Protein AF-A0A8T3YLD2-F1 (afdb_monomer_lite)

Foldseek 3Di:
DVQCVVVVHDVVNLVCQQPVFDADPDDPDDPQKGKGWDDDDPKIKIWIWGWDADPVVRHIDIDTDDIDID

Organism: NCBI:txid3101447

Secondary structure (DSSP, 8-state):
-HHHHHHT--HHHHHHHHHH-EE-S-----TTEEEEEEEETTEEEEEEEEEEEETTTTEEEEEEEEEEE-

Radius of gyration: 12.55 Å; chains: 1; bounding box: 29×25×32 Å

Sequence (70 aa):
MNEMMRCGLALEDVSEVLEAGFDCSRSARKEGTLERCVKRGKKTLKVVVVKSVNYTLSTDCWILTHVGVF

pLDDT: mean 88.84, std 8.8, range [55.47, 94.75]

Structure (mmCIF, N/CA/C/O backbone):
data_AF-A0A8T3YLD2-F1
#
_entry.id   AF-A0A8T3YLD2-F1
#
loop_
_atom_site.group_PDB
_atom_site.id
_atom_site.type_symbol
_atom_site.label_atom_id
_atom_site.label_alt_id
_atom_site.label_comp_id
_atom_site.label_asym_id
_atom_site.label_entity_id
_atom_site.label_seq_id
_atom_site.pdbx_PDB_ins_code
_atom_site.Cartn_x
_atom_site.Cartn_y
_atom_site.Cartn_z
_atom_site.occupancy
_atom_site.B_iso_or_equiv
_atom_site.auth_seq_id
_atom_site.auth_comp_id
_atom_site.auth_asym_id
_atom_site.auth_atom_id
_atom_site.pdbx_PDB_model_num
ATOM 1 N N . MET A 1 1 ? 3.975 -8.776 1.664 1.00 61.16 1 MET A N 1
ATOM 2 C CA . MET A 1 1 ? 3.160 -10.008 1.523 1.00 61.16 1 MET A CA 1
ATOM 3 C C . MET A 1 1 ? 2.786 -10.620 2.878 1.00 61.16 1 MET A C 1
ATOM 5 O O . MET A 1 1 ? 1.602 -10.768 3.137 1.00 61.16 1 MET A O 1
ATOM 9 N N . ASN A 1 2 ? 3.739 -10.878 3.787 1.00 79.44 2 ASN A N 1
ATOM 10 C CA . ASN A 1 2 ? 3.428 -11.399 5.135 1.00 79.44 2 ASN A CA 1
ATOM 11 C C . ASN A 1 2 ? 2.467 -10.521 5.953 1.00 79.44 2 ASN A C 1
ATOM 13 O O . ASN A 1 2 ? 1.645 -11.043 6.697 1.00 79.44 2 ASN A O 1
ATOM 17 N N . GLU A 1 3 ? 2.547 -9.198 5.816 1.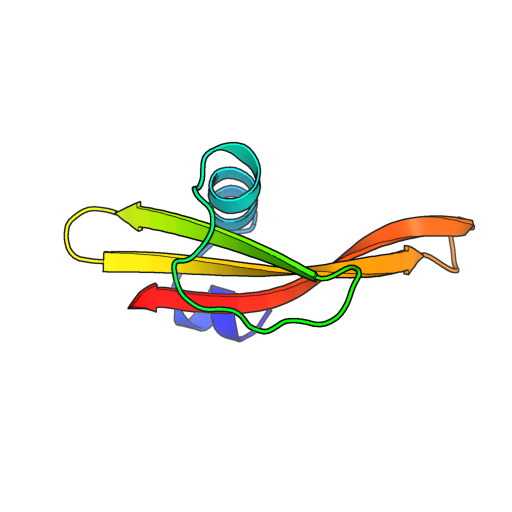00 87.94 3 GLU A N 1
ATOM 18 C CA . GLU A 1 3 ? 1.655 -8.276 6.529 1.00 87.94 3 GLU A CA 1
ATOM 19 C C . GLU A 1 3 ? 0.200 -8.367 6.055 1.00 87.94 3 GLU A C 1
ATOM 21 O O . GLU A 1 3 ? -0.698 -8.426 6.884 1.00 87.94 3 GLU A O 1
ATOM 26 N N . MET A 1 4 ? -0.036 -8.479 4.742 1.00 89.75 4 MET A N 1
ATOM 27 C CA . MET A 1 4 ? -1.385 -8.672 4.195 1.00 89.75 4 MET A CA 1
ATOM 28 C C . MET A 1 4 ? -2.033 -9.937 4.753 1.00 89.75 4 MET A C 1
ATOM 30 O O . MET A 1 4 ? -3.151 -9.880 5.252 1.00 89.75 4 MET A O 1
ATOM 34 N N . MET A 1 5 ? -1.296 -11.055 4.757 1.00 87.50 5 MET A N 1
ATOM 35 C CA . MET A 1 5 ? -1.789 -12.318 5.315 1.00 87.50 5 MET A CA 1
ATOM 36 C C . MET A 1 5 ? -2.101 -12.198 6.810 1.00 87.50 5 MET A C 1
ATOM 38 O O . MET A 1 5 ? -3.146 -12.658 7.257 1.00 87.50 5 MET A O 1
ATOM 42 N N . ARG A 1 6 ? -1.236 -11.529 7.588 1.00 90.06 6 ARG A N 1
ATOM 43 C CA . ARG A 1 6 ? -1.472 -11.276 9.022 1.00 90.06 6 ARG A CA 1
ATOM 44 C C . ARG A 1 6 ? -2.706 -10.412 9.273 1.00 90.06 6 ARG A C 1
ATOM 46 O O . ARG A 1 6 ? -3.382 -10.600 10.278 1.00 90.06 6 ARG A O 1
ATOM 53 N N . CYS A 1 7 ? -2.989 -9.474 8.378 1.00 86.69 7 CYS A N 1
ATOM 54 C CA . CYS A 1 7 ? -4.166 -8.619 8.449 1.00 86.69 7 CYS A CA 1
ATOM 55 C C . CYS A 1 7 ? -5.421 -9.254 7.824 1.00 86.69 7 CYS A C 1
ATOM 57 O O . CYS A 1 7 ? -6.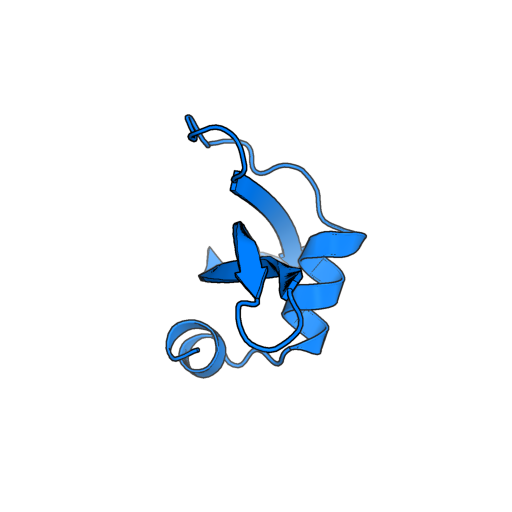484 -8.643 7.906 1.00 86.69 7 CYS A O 1
ATOM 59 N N . GLY A 1 8 ? -5.318 -10.451 7.231 1.00 89.69 8 GLY A N 1
ATOM 60 C CA . GLY A 1 8 ? -6.423 -11.112 6.533 1.00 89.69 8 GLY A CA 1
ATOM 61 C C . GLY A 1 8 ? -6.882 -10.366 5.278 1.00 89.69 8 GLY A C 1
ATOM 62 O O . GLY A 1 8 ? -8.073 -10.354 4.992 1.00 89.69 8 GLY A O 1
ATOM 63 N N . LEU A 1 9 ? -5.956 -9.703 4.580 1.00 90.31 9 LEU A N 1
ATOM 64 C CA . LEU A 1 9 ? -6.234 -8.859 3.417 1.00 90.31 9 LEU A CA 1
ATOM 65 C C . LEU A 1 9 ? -5.802 -9.532 2.119 1.00 90.31 9 LEU A C 1
ATOM 67 O O . LEU A 1 9 ? -4.750 -10.181 2.060 1.00 90.31 9 LEU A O 1
ATOM 71 N N . ALA A 1 10 ? -6.582 -9.296 1.073 1.00 92.62 10 ALA A N 1
ATOM 72 C CA . ALA A 1 10 ? -6.285 -9.693 -0.291 1.00 92.62 10 ALA A CA 1
ATOM 73 C C . ALA A 1 10 ? -5.684 -8.523 -1.096 1.00 92.62 10 ALA A C 1
ATOM 75 O O . ALA A 1 10 ? -5.550 -7.399 -0.600 1.00 92.62 10 ALA A O 1
ATOM 76 N N . LEU A 1 11 ? -5.258 -8.783 -2.334 1.00 91.00 11 LEU A N 1
ATOM 77 C CA . LEU A 1 11 ? -4.695 -7.736 -3.202 1.00 91.00 11 LEU A CA 1
ATOM 78 C C . LEU A 1 11 ? -5.747 -6.686 -3.567 1.00 91.00 11 LEU A C 1
ATOM 80 O O . LEU A 1 11 ? -5.426 -5.508 -3.699 1.00 91.00 11 LEU A O 1
ATOM 84 N N . GLU A 1 12 ? -6.999 -7.106 -3.667 1.00 92.88 12 GLU A N 1
ATOM 85 C CA . GLU A 1 12 ? -8.160 -6.276 -3.954 1.00 92.88 12 GLU A CA 1
ATOM 86 C C . GLU A 1 12 ? -8.362 -5.218 -2.861 1.00 92.88 12 GLU A C 1
ATOM 88 O O . GLU A 1 12 ? -8.588 -4.051 -3.174 1.00 92.88 12 GLU A O 1
ATOM 93 N N . ASP A 1 13 ? -8.171 -5.586 -1.587 1.00 92.25 13 ASP A N 1
ATOM 94 C CA . ASP A 1 13 ? -8.220 -4.634 -0.470 1.00 92.25 13 ASP A CA 1
ATOM 95 C C . ASP A 1 13 ? -7.126 -3.567 -0.591 1.00 92.25 13 ASP A C 1
ATOM 97 O O . ASP A 1 13 ? -7.336 -2.398 -0.272 1.00 92.25 13 ASP A O 1
ATOM 101 N N . VAL A 1 14 ? -5.938 -3.967 -1.049 1.00 92.81 14 VAL A N 1
ATOM 102 C CA . VAL A 1 14 ? -4.818 -3.047 -1.266 1.00 92.81 14 VAL A CA 1
ATOM 103 C C . VAL A 1 14 ? -5.120 -2.101 -2.432 1.00 92.81 14 VAL A C 1
ATOM 105 O O . VAL A 1 14 ? -4.859 -0.905 -2.302 1.00 92.81 14 VAL A O 1
ATOM 108 N N . SER A 1 15 ? -5.700 -2.603 -3.529 1.00 93.88 15 SER A N 1
ATOM 109 C CA . SER A 1 15 ? -6.114 -1.781 -4.681 1.00 93.88 15 SER A CA 1
ATOM 110 C C . SER A 1 15 ? -7.149 -0.736 -4.276 1.00 93.88 15 SER A C 1
ATOM 112 O O . SER A 1 15 ? -6.966 0.447 -4.556 1.00 93.88 15 SER A O 1
ATOM 114 N N . GLU A 1 16 ? -8.177 -1.142 -3.522 1.00 94.44 16 GLU A N 1
ATOM 115 C CA . GLU A 1 16 ? -9.217 -0.236 -3.020 1.00 94.44 16 GLU A CA 1
ATOM 116 C C . GLU A 1 16 ? -8.611 0.915 -2.207 1.00 94.44 16 GLU A C 1
ATOM 118 O O . GLU A 1 16 ? -8.964 2.079 -2.400 1.00 94.44 16 GLU A O 1
ATOM 123 N N . VAL A 1 17 ? -7.658 0.615 -1.320 1.00 94.75 17 VAL A N 1
ATOM 124 C CA . VAL A 1 17 ? -6.990 1.645 -0.512 1.00 94.75 17 VAL A CA 1
ATOM 125 C C . VAL A 1 17 ? -6.197 2.606 -1.393 1.00 94.75 17 VAL A C 1
ATOM 127 O O . VAL A 1 17 ? -6.217 3.812 -1.149 1.00 94.75 17 VAL A O 1
ATOM 130 N N . LEU A 1 18 ? -5.486 2.100 -2.401 1.00 94.00 18 LEU A N 1
ATOM 131 C CA . LEU A 1 18 ? -4.681 2.940 -3.287 1.00 94.00 18 LEU A CA 1
ATOM 132 C C . LEU A 1 18 ? -5.555 3.871 -4.137 1.00 94.00 18 LEU A C 1
ATOM 134 O O . LEU A 1 18 ? -5.232 5.054 -4.263 1.00 94.00 18 LEU A O 1
ATOM 138 N N . GLU A 1 19 ? -6.670 3.363 -4.656 1.00 93.81 19 GLU A N 1
ATOM 139 C CA . GLU A 1 19 ? -7.574 4.089 -5.551 1.00 93.81 19 GLU A CA 1
ATOM 140 C C . GLU A 1 19 ? -8.502 5.050 -4.795 1.00 93.81 19 GLU A C 1
ATOM 142 O O . GLU A 1 19 ? -8.553 6.242 -5.101 1.00 93.81 19 GLU A O 1
ATOM 147 N N . ALA A 1 20 ? -9.205 4.554 -3.776 1.00 92.75 20 ALA A N 1
ATOM 148 C CA . ALA A 1 20 ? -10.287 5.269 -3.097 1.00 92.75 20 ALA A CA 1
ATOM 149 C C . ALA A 1 20 ? -9.906 5.809 -1.709 1.00 92.75 20 ALA A C 1
ATOM 151 O O . ALA A 1 20 ? -10.698 6.511 -1.076 1.00 92.75 20 ALA A O 1
ATOM 152 N N . GLY A 1 21 ? -8.709 5.483 -1.212 1.00 92.56 21 GLY A N 1
ATOM 153 C CA . GLY A 1 21 ? -8.227 5.969 0.076 1.00 92.56 21 GLY A CA 1
ATOM 154 C C . GLY A 1 21 ? -7.995 7.481 0.113 1.00 92.56 21 GLY A C 1
ATOM 155 O O . GLY A 1 21 ? -8.190 8.214 -0.851 1.00 92.56 21 GLY A O 1
ATOM 156 N N . PHE A 1 22 ? -7.536 7.964 1.256 1.00 92.56 22 PHE A N 1
ATOM 157 C CA . PHE A 1 22 ? -7.085 9.336 1.458 1.00 92.56 22 PHE A CA 1
ATOM 158 C C . PHE A 1 22 ? -5.616 9.341 1.882 1.00 92.56 22 PHE A C 1
ATOM 160 O O . PHE A 1 22 ? -5.078 8.322 2.325 1.00 92.56 22 PHE A O 1
ATOM 167 N N . ASP A 1 23 ? -4.962 10.492 1.766 1.00 91.12 23 ASP A N 1
ATOM 168 C CA . ASP A 1 23 ? -3.571 10.632 2.189 1.00 91.12 23 ASP A CA 1
ATOM 169 C C . ASP A 1 23 ? -3.465 10.460 3.706 1.00 91.12 23 ASP A C 1
ATOM 171 O O . ASP A 1 23 ? -4.153 11.122 4.489 1.00 91.12 23 ASP A O 1
ATOM 175 N N . CYS A 1 24 ? -2.610 9.538 4.143 1.00 87.56 24 CYS A N 1
ATOM 176 C CA . CYS A 1 24 ? -2.423 9.283 5.563 1.00 87.56 24 CYS A CA 1
ATOM 177 C C . CYS A 1 24 ? -1.864 10.537 6.262 1.00 87.56 24 CYS A C 1
ATOM 179 O O . CYS A 1 24 ? -0.879 11.124 5.826 1.00 87.56 24 CYS A O 1
ATOM 181 N N . SER A 1 25 ? -2.431 10.907 7.413 1.00 73.94 25 SER A N 1
ATOM 182 C CA . SER A 1 25 ? -2.117 12.148 8.148 1.00 73.94 25 SER A CA 1
ATOM 183 C C . SER A 1 25 ? -0.698 12.235 8.741 1.00 73.94 25 SER A C 1
ATOM 185 O O . SER A 1 25 ? -0.363 13.215 9.406 1.00 73.94 25 SER A O 1
ATOM 187 N N . ARG A 1 26 ? 0.160 11.231 8.516 1.00 65.75 26 ARG A N 1
ATOM 188 C CA . ARG A 1 26 ? 1.558 11.204 8.966 1.00 65.75 26 ARG A CA 1
ATOM 189 C C . ARG A 1 26 ? 2.445 10.462 7.978 1.00 65.75 26 ARG A C 1
ATOM 191 O O . ARG A 1 26 ? 2.486 9.231 7.997 1.00 65.75 26 ARG A O 1
ATOM 198 N N . SER A 1 27 ? 3.234 11.208 7.209 1.00 60.19 27 SER A N 1
ATOM 199 C CA . SER A 1 27 ? 4.413 10.658 6.542 1.00 60.19 27 SER A CA 1
ATOM 200 C C . SER A 1 27 ? 5.353 11.780 6.080 1.00 60.19 27 SER A C 1
ATOM 202 O O . SER A 1 27 ? 5.072 12.486 5.118 1.00 60.19 27 SER A O 1
ATOM 204 N N . ALA A 1 28 ? 6.483 11.946 6.774 1.00 55.47 28 ALA A N 1
ATOM 205 C CA . ALA A 1 28 ? 7.658 12.608 6.214 1.00 55.47 28 ALA A CA 1
ATOM 206 C C . ALA A 1 28 ? 8.369 11.560 5.356 1.00 55.47 28 ALA A C 1
ATOM 208 O O . ALA A 1 28 ? 9.152 10.763 5.877 1.00 55.47 28 ALA A O 1
ATOM 209 N N . ARG A 1 29 ? 8.009 11.450 4.076 1.00 64.88 29 ARG A N 1
ATOM 210 C CA . ARG A 1 29 ? 8.548 10.390 3.219 1.00 64.88 29 ARG A CA 1
ATOM 211 C C . ARG A 1 29 ? 9.295 10.915 2.016 1.00 64.88 29 ARG A C 1
ATOM 213 O O . ARG A 1 29 ? 9.065 12.016 1.532 1.00 64.88 29 ARG A O 1
ATOM 220 N N . LYS A 1 30 ? 10.245 10.079 1.601 1.00 69.81 30 LYS A N 1
ATOM 221 C CA . LYS A 1 30 ? 11.106 10.284 0.445 1.00 69.81 30 LYS A CA 1
ATOM 222 C C . LYS A 1 30 ? 10.261 10.357 -0.825 1.00 69.81 30 LYS A C 1
ATOM 224 O O . LYS A 1 30 ? 9.221 9.698 -0.923 1.00 69.81 30 LYS A O 1
ATOM 229 N N . GLU A 1 31 ? 10.756 11.127 -1.786 1.00 81.00 31 GLU A N 1
ATOM 230 C CA . GLU A 1 31 ? 10.214 11.202 -3.139 1.00 81.00 31 GLU A CA 1
ATOM 231 C C . GLU A 1 31 ? 9.948 9.796 -3.705 1.00 81.00 31 GLU A C 1
ATOM 233 O O . GLU A 1 31 ? 10.715 8.860 -3.473 1.00 81.00 31 GLU A O 1
ATOM 238 N N . GLY A 1 32 ? 8.817 9.630 -4.396 1.00 85.88 32 GLY A N 1
ATOM 239 C CA . GLY A 1 32 ? 8.422 8.345 -4.977 1.00 85.88 32 GLY A CA 1
ATOM 240 C C . GLY A 1 32 ? 7.724 7.372 -4.021 1.00 85.88 32 GLY A C 1
ATOM 241 O O . GLY A 1 32 ? 7.460 6.243 -4.425 1.00 85.88 32 GLY A O 1
ATOM 242 N N . THR A 1 33 ? 7.386 7.776 -2.791 1.00 91.12 33 THR A N 1
ATOM 243 C CA . THR A 1 33 ? 6.534 6.976 -1.892 1.00 91.12 33 THR A CA 1
ATOM 244 C C . THR A 1 33 ? 5.092 7.476 -1.915 1.00 91.12 33 THR A C 1
ATOM 246 O O . THR A 1 33 ? 4.856 8.665 -1.720 1.00 91.12 33 THR A O 1
ATOM 249 N N . LEU A 1 34 ? 4.132 6.569 -2.095 1.00 90.88 34 LEU A N 1
ATOM 250 C CA . LEU A 1 34 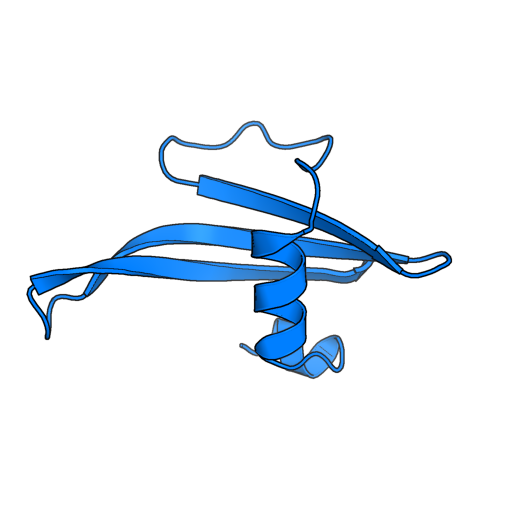? 2.702 6.841 -1.968 1.00 90.88 34 LEU A CA 1
ATOM 251 C C . LEU A 1 34 ? 2.158 6.099 -0.745 1.00 90.88 34 LEU A C 1
ATOM 253 O O . LEU A 1 34 ? 2.358 4.893 -0.587 1.00 90.88 34 LEU A O 1
ATOM 257 N N . GLU A 1 35 ? 1.455 6.829 0.114 1.00 92.38 35 GLU A N 1
ATOM 258 C CA . GLU A 1 35 ? 0.746 6.269 1.257 1.00 92.38 35 GLU A CA 1
ATOM 259 C C . GLU A 1 35 ? -0.733 6.581 1.166 1.00 92.38 35 GLU A C 1
ATOM 261 O O . GLU A 1 35 ? -1.118 7.744 1.036 1.00 92.38 35 GLU A O 1
ATOM 266 N N . ARG A 1 36 ? -1.562 5.555 1.312 1.00 94.12 36 ARG A N 1
ATOM 267 C CA . ARG A 1 36 ? -3.010 5.720 1.304 1.00 94.12 36 ARG A CA 1
ATOM 268 C C . ARG A 1 36 ? -3.619 4.993 2.484 1.00 94.12 36 ARG A C 1
ATOM 270 O O . ARG A 1 36 ? -3.158 3.925 2.893 1.00 94.12 36 ARG A O 1
ATOM 277 N N . CYS A 1 37 ? -4.630 5.623 3.055 1.00 94.06 37 CYS A N 1
ATOM 278 C CA . CYS A 1 37 ? -5.370 5.132 4.195 1.00 94.06 37 CYS A CA 1
ATOM 279 C C . CYS A 1 37 ? -6.847 5.027 3.826 1.00 94.06 37 CYS A C 1
ATOM 281 O O . CYS A 1 37 ? -7.381 5.890 3.136 1.00 94.06 37 CYS A O 1
ATOM 283 N N . VAL A 1 38 ? -7.535 4.010 4.330 1.00 94.38 38 VAL A N 1
ATOM 284 C CA . VAL A 1 38 ? -8.996 3.933 4.269 1.00 94.38 38 VAL A CA 1
ATOM 285 C C . VAL A 1 38 ? -9.538 3.592 5.651 1.00 94.38 38 VAL A C 1
ATOM 287 O O . VAL A 1 38 ? -8.939 2.820 6.405 1.00 94.38 38 VAL A O 1
ATOM 290 N N . LYS A 1 39 ? -10.671 4.191 6.018 1.00 92.75 39 LYS A N 1
ATOM 291 C CA . LYS A 1 39 ? -11.364 3.868 7.268 1.00 92.75 39 LYS A CA 1
ATOM 292 C C . LYS A 1 39 ? -12.356 2.741 7.011 1.00 92.75 39 LYS A C 1
ATOM 294 O O . LYS A 1 39 ? -13.266 2.896 6.205 1.00 92.75 39 LYS A O 1
ATOM 299 N N . ARG A 1 40 ? -12.217 1.636 7.741 1.00 88.94 40 ARG A N 1
ATOM 300 C CA . ARG A 1 40 ? -13.168 0.518 7.764 1.00 88.94 40 ARG A CA 1
ATOM 301 C C . ARG A 1 40 ? -13.720 0.370 9.180 1.00 88.94 40 ARG A C 1
ATOM 303 O O . ARG A 1 40 ? -13.114 -0.248 10.058 1.00 88.94 40 ARG A O 1
ATOM 310 N N . GLY A 1 41 ? -14.875 0.990 9.417 1.00 88.06 41 GLY A N 1
ATOM 311 C CA . GLY A 1 41 ? -15.499 1.048 10.739 1.00 88.06 41 GLY A CA 1
ATOM 312 C C . GLY A 1 41 ? -14.600 1.752 11.759 1.00 88.06 41 GLY A C 1
ATOM 313 O O . GLY A 1 41 ? -14.277 2.926 11.602 1.00 88.06 41 GLY A O 1
ATOM 314 N N . LYS A 1 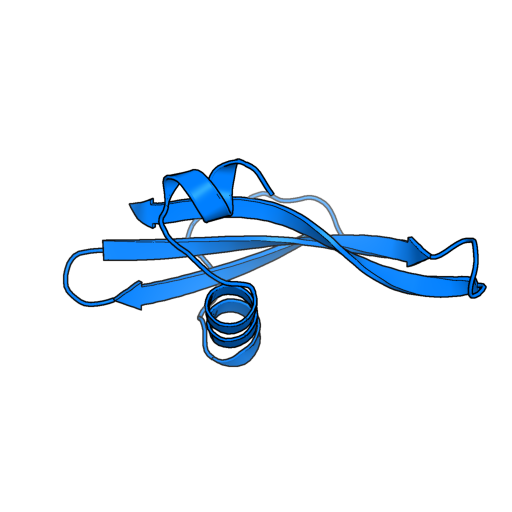42 ? -14.194 1.026 12.808 1.00 90.38 42 LYS A N 1
ATOM 315 C CA . LYS A 1 42 ? -13.292 1.535 13.859 1.00 90.38 42 LYS A CA 1
ATOM 316 C C . LYS A 1 42 ? -11.807 1.411 13.515 1.00 90.38 42 LYS A C 1
ATOM 318 O O . LYS A 1 42 ? -10.986 1.880 14.292 1.00 90.38 42 LYS A O 1
ATOM 323 N N . LYS A 1 43 ? -11.473 0.759 12.399 1.00 90.44 43 LYS A N 1
ATOM 324 C CA . LYS A 1 43 ? -10.095 0.487 11.993 1.00 90.44 43 LYS A CA 1
ATOM 325 C C . LYS A 1 43 ? -9.686 1.384 10.833 1.00 90.44 43 LYS A C 1
ATOM 327 O O . LYS A 1 43 ? -10.509 1.739 9.987 1.00 90.44 43 LYS A O 1
ATOM 332 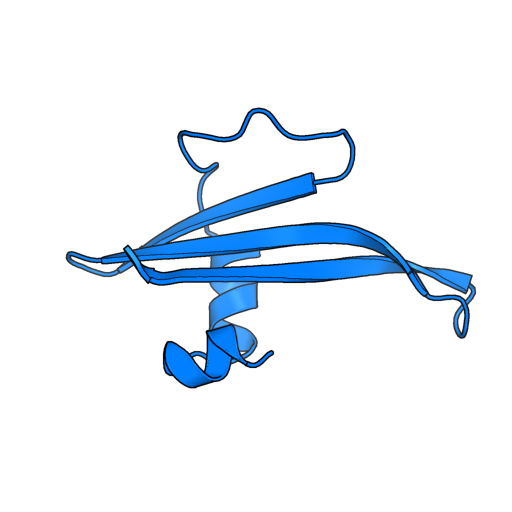N N . THR A 1 44 ? -8.408 1.711 10.764 1.00 92.25 44 THR A N 1
ATOM 333 C CA . THR A 1 44 ? -7.776 2.377 9.628 1.00 92.25 44 THR A CA 1
ATOM 334 C C . THR A 1 44 ? -6.815 1.404 8.973 1.00 92.25 44 THR A C 1
ATOM 336 O O . THR A 1 44 ? -5.843 0.970 9.586 1.00 92.25 44 THR A O 1
ATOM 339 N N . LEU A 1 45 ? -7.083 1.061 7.721 1.00 93.12 45 LEU A N 1
ATOM 340 C CA . LEU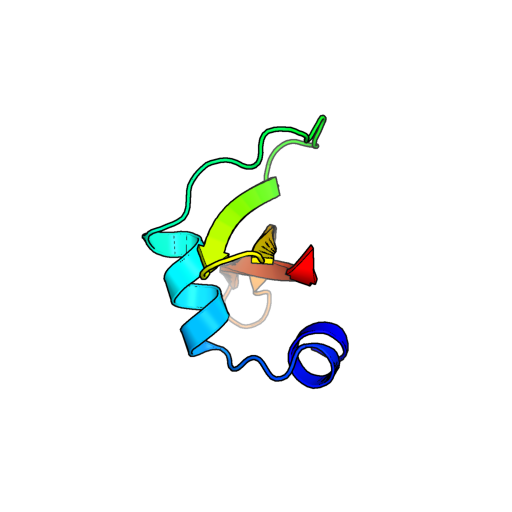 A 1 45 ? -6.157 0.300 6.900 1.00 93.12 45 LEU A CA 1
ATOM 341 C C . LEU A 1 45 ? -5.216 1.280 6.200 1.00 93.12 45 LEU A C 1
ATOM 343 O O . LEU A 1 45 ? -5.665 2.258 5.609 1.00 93.12 45 LEU A O 1
ATOM 347 N N . LYS A 1 46 ? -3.917 1.013 6.287 1.00 93.56 46 LYS A N 1
ATOM 348 C CA . LYS A 1 46 ? -2.839 1.781 5.673 1.00 93.56 46 LYS A CA 1
ATOM 349 C C . LYS A 1 46 ? -2.083 0.907 4.683 1.00 93.56 46 LYS A C 1
ATOM 351 O O . LYS A 1 46 ? -1.680 -0.206 5.018 1.00 93.56 46 LYS A O 1
ATOM 356 N N . VAL A 1 47 ? -1.823 1.461 3.507 1.00 94.56 47 VAL A N 1
ATOM 357 C CA . VAL A 1 47 ? -1.020 0.855 2.446 1.00 94.56 47 VAL A CA 1
ATOM 358 C C . VAL A 1 47 ? 0.086 1.822 2.043 1.00 94.56 47 VAL A C 1
ATOM 360 O O . VAL A 1 47 ? -0.144 3.026 1.912 1.00 94.56 47 VAL A O 1
ATOM 363 N N . VAL A 1 48 ? 1.292 1.292 1.840 1.00 92.81 48 VAL A N 1
ATOM 364 C CA . VAL A 1 48 ? 2.451 2.056 1.372 1.00 92.81 48 VAL A CA 1
ATOM 365 C C . VAL A 1 48 ? 3.083 1.376 0.170 1.00 92.81 48 VAL A C 1
ATOM 367 O O . VAL A 1 48 ? 3.524 0.223 0.251 1.00 92.81 48 VAL A O 1
ATOM 370 N N . VAL A 1 49 ? 3.199 2.124 -0.922 1.00 93.75 49 VAL A N 1
ATOM 371 C CA . VAL A 1 49 ? 3.878 1.694 -2.145 1.00 93.75 49 VAL A CA 1
ATOM 372 C C . VAL A 1 49 ? 5.006 2.655 -2.512 1.00 93.75 49 VAL A C 1
ATOM 374 O O . VAL A 1 49 ? 4.953 3.844 -2.200 1.00 93.75 49 VAL A O 1
ATOM 377 N N . VAL A 1 50 ? 6.042 2.145 -3.170 1.00 93.19 50 VAL A N 1
ATOM 378 C CA . VAL A 1 50 ? 7.196 2.935 -3.627 1.00 93.19 50 VAL A CA 1
ATOM 379 C C . VAL A 1 50 ? 7.401 2.715 -5.122 1.00 93.19 50 VAL A C 1
ATOM 381 O O . VAL A 1 50 ? 7.295 1.580 -5.590 1.00 93.19 50 VAL A O 1
ATOM 384 N N . LYS A 1 51 ? 7.679 3.788 -5.870 1.00 93.38 51 LYS A N 1
ATOM 385 C CA . LYS A 1 51 ? 8.022 3.704 -7.295 1.00 93.38 51 LYS A CA 1
ATOM 386 C C . LYS A 1 51 ? 9.298 2.891 -7.486 1.00 93.38 51 LYS A C 1
ATOM 388 O O . LYS A 1 51 ? 10.275 3.062 -6.759 1.00 93.38 51 LYS A O 1
ATOM 393 N N . SER A 1 52 ? 9.297 2.026 -8.486 1.00 93.69 52 SER A N 1
ATOM 394 C CA . SER A 1 52 ? 10.452 1.242 -8.899 1.00 93.69 52 SER A CA 1
ATOM 395 C C . SER A 1 52 ? 10.362 0.910 -10.388 1.00 93.69 52 SER A C 1
ATOM 397 O O . SER A 1 52 ? 9.449 1.359 -11.077 1.00 93.69 52 SER A O 1
ATOM 399 N N . VAL A 1 53 ? 11.314 0.123 -10.878 1.00 94.12 53 VAL A N 1
ATOM 400 C CA . VAL A 1 53 ? 11.358 -0.347 -12.262 1.00 94.12 53 VAL A CA 1
ATOM 401 C C . VAL A 1 53 ? 11.301 -1.866 -12.259 1.00 94.12 53 VAL A C 1
ATOM 403 O O . VAL A 1 53 ? 12.080 -2.540 -11.580 1.00 94.12 53 VAL A O 1
ATOM 406 N N . ASN A 1 54 ? 10.383 -2.421 -13.042 1.00 92.62 54 ASN A N 1
ATOM 407 C CA . ASN A 1 54 ? 10.390 -3.833 -13.370 1.00 92.62 54 ASN A CA 1
ATOM 408 C C . ASN A 1 54 ? 11.462 -4.078 -14.437 1.00 92.62 54 ASN A C 1
ATOM 410 O O . ASN A 1 54 ? 11.223 -3.857 -15.620 1.00 92.62 54 ASN A O 1
ATOM 414 N N . TYR A 1 55 ? 12.628 -4.576 -14.027 1.00 90.81 55 TYR A N 1
ATOM 415 C CA . TYR A 1 55 ? 13.747 -4.852 -14.937 1.00 90.81 55 TYR A CA 1
ATOM 416 C C . TYR A 1 55 ? 13.460 -5.927 -15.992 1.00 90.81 55 TYR A C 1
ATOM 418 O O . TYR A 1 55 ? 14.140 -5.968 -17.009 1.00 90.81 55 TYR A O 1
ATOM 426 N N . THR A 1 56 ? 12.470 -6.798 -15.772 1.00 93.62 56 THR A N 1
ATOM 427 C CA . THR A 1 56 ? 12.110 -7.836 -16.755 1.00 93.62 56 THR A CA 1
ATOM 428 C C . THR A 1 56 ? 11.336 -7.238 -17.925 1.00 93.62 56 THR A C 1
ATOM 430 O O . THR A 1 56 ? 11.514 -7.654 -19.065 1.00 93.62 56 THR A O 1
ATOM 433 N N . LEU A 1 57 ? 10.473 -6.262 -17.640 1.00 93.19 57 LEU A N 1
ATOM 434 C CA . LEU A 1 57 ? 9.607 -5.625 -18.634 1.00 93.19 57 LEU A CA 1
ATOM 435 C C . LEU A 1 57 ? 10.117 -4.245 -19.066 1.00 93.19 57 LEU A C 1
ATOM 437 O O . LEU A 1 57 ? 9.571 -3.661 -19.995 1.00 93.19 57 LEU A O 1
ATOM 441 N N . SER A 1 58 ? 11.160 -3.729 -18.409 1.00 93.81 58 SER A N 1
ATOM 442 C CA . SER A 1 58 ? 11.679 -2.369 -18.584 1.00 93.81 58 SER A CA 1
ATOM 443 C C . SER A 1 58 ? 10.597 -1.293 -18.420 1.00 93.81 58 SER A C 1
ATOM 445 O O . SER A 1 58 ? 10.597 -0.288 -19.126 1.00 93.81 58 SER A O 1
ATOM 447 N N . THR A 1 59 ? 9.661 -1.507 -17.489 1.00 94.44 59 THR A N 1
ATOM 448 C CA . THR A 1 59 ? 8.541 -0.593 -17.216 1.00 94.44 59 THR A CA 1
ATOM 449 C C . THR A 1 59 ? 8.540 -0.116 -15.772 1.00 94.44 59 THR A C 1
ATOM 451 O O . THR A 1 59 ? 8.934 -0.855 -14.866 1.00 94.44 59 THR A O 1
ATOM 454 N N . ASP A 1 60 ? 8.003 1.079 -15.537 1.00 93.69 60 ASP A N 1
ATOM 455 C CA . ASP A 1 60 ? 7.734 1.570 -14.187 1.00 93.69 60 ASP A CA 1
ATOM 456 C C . ASP A 1 60 ? 6.743 0.654 -13.459 1.00 93.69 60 ASP A C 1
ATOM 458 O O . ASP A 1 60 ? 5.785 0.135 -14.041 1.00 93.69 60 ASP A O 1
ATOM 462 N N . CYS A 1 61 ? 6.972 0.448 -12.166 1.00 93.50 61 CYS A N 1
ATOM 463 C CA . CYS A 1 61 ? 6.082 -0.313 -11.305 1.00 93.50 61 CYS A CA 1
ATOM 464 C C . CYS A 1 61 ? 6.008 0.289 -9.900 1.00 93.50 61 CYS A C 1
ATOM 466 O O . CYS A 1 61 ? 6.832 1.106 -9.486 1.00 93.50 61 CYS A O 1
ATOM 468 N N . TRP A 1 62 ? 5.000 -0.139 -9.147 1.00 92.75 62 TRP A N 1
ATOM 469 C CA . TRP A 1 62 ? 4.863 0.183 -7.734 1.00 92.75 62 TRP A CA 1
ATOM 470 C C . TRP A 1 62 ? 5.131 -1.065 -6.906 1.00 92.75 62 TRP A C 1
ATOM 472 O O . TRP A 1 62 ? 4.549 -2.121 -7.149 1.00 92.75 62 TRP A O 1
ATOM 482 N N . ILE A 1 63 ? 6.002 -0.940 -5.910 1.00 92.62 63 ILE A N 1
ATOM 483 C CA . ILE A 1 63 ? 6.309 -2.020 -4.975 1.00 92.62 63 ILE A CA 1
ATOM 484 C C . ILE A 1 63 ? 5.542 -1.776 -3.685 1.00 92.62 63 ILE A C 1
ATOM 486 O O . ILE A 1 63 ? 5.729 -0.752 -3.029 1.00 92.62 63 ILE A O 1
ATOM 490 N N . LEU A 1 64 ? 4.716 -2.744 -3.296 1.00 92.56 64 LEU A N 1
ATOM 491 C CA . LEU A 1 64 ? 4.063 -2.767 -1.993 1.00 92.56 64 LEU A CA 1
ATOM 492 C C . LEU A 1 64 ? 5.094 -3.016 -0.889 1.00 92.56 64 LEU A C 1
ATOM 494 O O . LEU A 1 64 ? 5.637 -4.115 -0.770 1.00 92.56 64 LEU A O 1
ATOM 498 N N . THR A 1 65 ? 5.349 -1.993 -0.074 1.00 92.00 65 THR A N 1
ATOM 499 C CA . THR A 1 65 ? 6.376 -2.029 0.982 1.00 92.00 65 THR A CA 1
ATOM 500 C C . THR A 1 65 ? 5.799 -2.208 2.377 1.00 92.00 65 THR A C 1
ATOM 502 O O . THR A 1 65 ? 6.483 -2.777 3.223 1.00 92.00 65 THR A O 1
ATOM 505 N N . HIS A 1 66 ? 4.563 -1.758 2.626 1.00 92.06 66 HIS A N 1
ATOM 506 C CA . HIS A 1 66 ? 3.916 -1.942 3.923 1.00 92.06 66 HIS A CA 1
ATOM 507 C C . HIS A 1 66 ? 2.389 -2.010 3.829 1.00 92.06 66 HIS A C 1
ATOM 509 O O . HIS A 1 66 ? 1.773 -1.252 3.073 1.00 92.06 66 HIS A O 1
ATOM 515 N N . VAL A 1 67 ? 1.791 -2.878 4.646 1.00 93.38 67 VAL A N 1
ATOM 516 C CA . VAL A 1 67 ? 0.350 -2.936 4.923 1.00 93.38 67 VAL A CA 1
ATOM 517 C C . VAL A 1 67 ? 0.129 -3.035 6.431 1.00 93.38 67 VAL A C 1
ATOM 519 O O . VAL A 1 67 ? 0.732 -3.875 7.094 1.00 93.38 67 VAL A O 1
ATOM 522 N N . GLY A 1 68 ? -0.749 -2.199 6.981 1.00 91.06 68 GLY A N 1
ATOM 523 C CA . GLY A 1 68 ? -1.026 -2.177 8.418 1.00 91.06 68 GLY A CA 1
ATOM 524 C C . GLY A 1 68 ? -2.463 -1.794 8.743 1.00 91.06 68 GLY A C 1
ATOM 525 O O . GLY A 1 68 ? -3.082 -1.011 8.030 1.00 91.06 68 GLY A O 1
ATOM 526 N N . VAL A 1 69 ? -2.989 -2.339 9.838 1.00 90.19 69 VAL A N 1
ATOM 527 C CA . VAL A 1 69 ? -4.327 -2.031 10.356 1.00 90.19 69 VAL A CA 1
ATOM 528 C C . VAL A 1 69 ? -4.175 -1.413 11.742 1.00 90.19 69 VAL A C 1
ATOM 530 O O . VAL A 1 69 ? -3.532 -2.010 12.606 1.00 90.19 69 VAL A O 1
ATOM 533 N N . PHE A 1 70 ? -4.764 -0.235 11.932 1.00 86.31 70 PHE A N 1
ATOM 534 C CA . PHE A 1 70 ? -4.696 0.581 13.147 1.00 86.31 70 PHE A CA 1
ATOM 535 C C . PHE A 1 70 ? -6.082 0.811 13.743 1.00 86.31 70 PHE A C 1
ATOM 537 O O . PHE A 1 70 ? -7.056 0.865 12.957 1.00 86.31 70 PHE A O 1
#